Protein AF-A0A967LTE4-F1 (afdb_monomer_lite)

Sequence (134 aa):
MESRKVFCPKCNENVTVTVTPQPLHGAGQAPVPDGGEMVCLDFGPRCRGRYCAISALPRVVMGVRLARSGLRPEQLDHVQALCDGCERVVRLEIIDETHAHCPECDTVNLWTMVRLDGEEWVAVTGERAEAELG

Foldseek 3Di:
DDKDWDQFVQLRGTWIKDFAFDPPDPDDDDDDPRGTDIETLPQDPSNPDCAGPVPRHGQLVNLLCCVVVPHPLVRWDWAFEQDPFPRDGATWTDSDQFWTAGPVGRDIWGWHWDADPPRDTHIYTDDPDPPPPD

Structure (mmCIF, N/CA/C/O backbone):
data_AF-A0A967LTE4-F1
#
_entry.id   AF-A0A967LTE4-F1
#
loop_
_atom_site.group_PDB
_atom_site.id
_atom_site.type_symbol
_atom_site.label_atom_id
_atom_site.label_alt_id
_atom_site.label_comp_id
_atom_site.label_asym_id
_atom_site.label_entity_id
_atom_site.label_seq_id
_atom_site.pdbx_PDB_ins_code
_atom_site.Cartn_x
_atom_site.Cartn_y
_atom_site.Cartn_z
_atom_site.occupancy
_atom_site.B_iso_or_equiv
_atom_site.auth_seq_id
_atom_site.auth_comp_id
_atom_site.auth_asym_id
_atom_site.auth_atom_id
_atom_site.pdbx_PDB_model_num
ATOM 1 N N . MET A 1 1 ? 20.449 5.606 -4.168 1.00 67.62 1 MET A N 1
ATOM 2 C CA . MET A 1 1 ? 19.155 5.131 -4.692 1.00 67.62 1 MET A CA 1
ATOM 3 C C . MET A 1 1 ? 18.850 5.947 -5.936 1.00 67.62 1 MET A C 1
ATOM 5 O O . MET A 1 1 ? 18.921 7.166 -5.849 1.00 67.62 1 MET A O 1
ATOM 9 N N . GLU A 1 2 ? 18.629 5.312 -7.084 1.00 80.94 2 GLU A N 1
ATOM 10 C CA . GLU A 1 2 ? 18.424 6.004 -8.364 1.00 80.94 2 GLU A CA 1
ATOM 11 C C . GLU A 1 2 ? 16.994 5.768 -8.856 1.00 80.94 2 GLU A C 1
ATOM 13 O O . GLU A 1 2 ? 16.533 4.627 -8.928 1.00 80.94 2 GLU A O 1
ATOM 18 N N . SER A 1 3 ? 16.288 6.854 -9.169 1.00 90.31 3 SER A N 1
ATOM 19 C CA . SER A 1 3 ? 14.927 6.814 -9.701 1.00 90.31 3 SER A CA 1
ATOM 20 C C . SER A 1 3 ? 14.948 7.053 -11.206 1.00 90.31 3 SER A C 1
ATOM 22 O O . SER A 1 3 ? 15.659 7.932 -11.690 1.00 90.31 3 SER A O 1
ATOM 24 N N . ARG A 1 4 ? 14.127 6.316 -11.953 1.00 93.94 4 ARG A N 1
ATOM 25 C CA . ARG A 1 4 ? 13.993 6.454 -13.410 1.00 93.94 4 ARG A CA 1
ATOM 26 C C . ARG A 1 4 ? 12.530 6.512 -13.829 1.00 93.94 4 ARG A C 1
ATOM 28 O O . ARG A 1 4 ? 11.666 5.950 -13.160 1.00 93.94 4 ARG A O 1
ATOM 35 N N . LYS A 1 5 ? 12.255 7.162 -14.9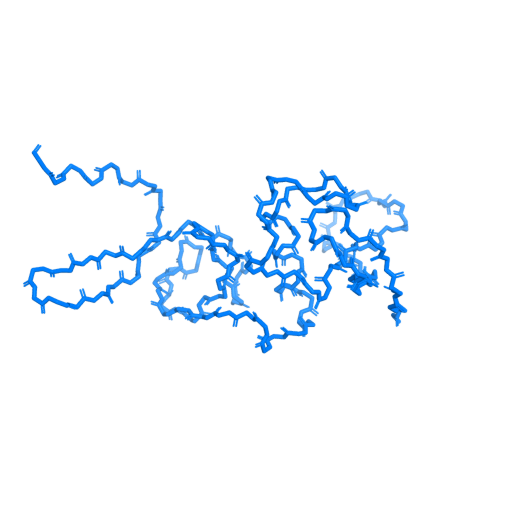61 1.00 95.88 5 LYS A N 1
ATOM 36 C CA . LYS A 1 5 ? 10.916 7.196 -15.565 1.00 95.88 5 LYS A CA 1
ATOM 37 C C . LYS A 1 5 ? 10.733 6.034 -16.537 1.00 95.88 5 LYS A C 1
ATOM 39 O O . LYS A 1 5 ? 11.617 5.763 -17.344 1.00 95.88 5 LYS A O 1
ATOM 44 N N . VAL A 1 6 ? 9.588 5.365 -16.463 1.00 94.81 6 VAL A N 1
ATOM 45 C CA . VAL A 1 6 ? 9.210 4.230 -17.315 1.00 94.81 6 VAL A CA 1
ATOM 46 C C . VAL A 1 6 ? 7.760 4.408 -17.748 1.00 94.81 6 VAL A C 1
ATOM 48 O O . VAL A 1 6 ? 6.919 4.801 -16.945 1.00 94.81 6 VAL A O 1
ATOM 51 N N . PHE A 1 7 ? 7.441 4.097 -19.003 1.00 95.25 7 PHE A N 1
ATOM 52 C CA . PHE A 1 7 ? 6.057 4.117 -19.467 1.00 95.25 7 PHE A CA 1
ATOM 53 C C . PHE A 1 7 ? 5.268 2.941 -18.872 1.00 95.25 7 PHE A C 1
ATOM 55 O O . PHE A 1 7 ? 5.618 1.779 -19.081 1.00 95.25 7 PHE A O 1
ATOM 62 N N . CYS A 1 8 ? 4.190 3.233 -18.141 1.00 94.88 8 CYS A N 1
ATOM 63 C CA . CYS A 1 8 ? 3.268 2.232 -17.618 1.00 94.88 8 CYS A CA 1
ATOM 64 C C . CYS A 1 8 ? 2.071 2.080 -18.568 1.00 94.88 8 CYS A C 1
ATOM 66 O O . CYS A 1 8 ? 1.220 2.970 -18.607 1.00 94.88 8 CYS A O 1
ATOM 68 N N . PRO A 1 9 ? 1.905 0.942 -19.264 1.00 92.44 9 PRO A N 1
ATOM 69 C CA . PRO A 1 9 ? 0.785 0.756 -20.188 1.00 92.44 9 PRO A CA 1
ATOM 70 C C . PRO A 1 9 ? -0.576 0.650 -19.481 1.00 92.44 9 PRO A C 1
ATOM 72 O O . PRO A 1 9 ? -1.607 0.832 -20.117 1.00 92.44 9 PRO A O 1
ATOM 75 N N . LYS A 1 10 ? -0.608 0.356 -18.171 1.00 91.38 10 LYS A N 1
ATOM 76 C CA . LYS A 1 10 ? -1.859 0.302 -17.390 1.00 91.38 10 LYS A CA 1
ATOM 77 C C . LYS A 1 10 ? -2.324 1.673 -16.910 1.00 91.38 10 LYS A C 1
ATOM 79 O O . LYS A 1 10 ? -3.526 1.907 -16.897 1.00 91.38 10 LYS A O 1
ATOM 84 N N . CYS A 1 11 ? -1.396 2.556 -16.544 1.00 90.94 11 CYS A N 1
ATOM 85 C CA . CYS A 1 11 ? -1.712 3.948 -16.209 1.00 90.94 11 CYS A CA 1
ATOM 86 C C . CYS A 1 11 ? -1.768 4.845 -17.460 1.00 90.94 11 CYS A C 1
ATOM 88 O O . CYS A 1 11 ? -2.331 5.930 -17.406 1.00 90.94 11 CYS A O 1
ATOM 90 N N . ASN A 1 12 ? -1.219 4.372 -18.587 1.00 92.94 12 ASN A N 1
ATOM 91 C CA . ASN A 1 12 ? -1.074 5.103 -19.847 1.00 92.94 12 ASN A CA 1
ATOM 92 C C . ASN A 1 12 ? -0.286 6.420 -19.697 1.00 92.94 12 ASN A C 1
ATOM 94 O O . ASN A 1 12 ? -0.632 7.448 -20.272 1.00 92.94 12 ASN A O 1
ATOM 98 N N . GLU A 1 13 ? 0.782 6.389 -18.900 1.00 93.75 13 GLU A N 1
ATOM 99 C CA . GLU A 1 13 ? 1.643 7.540 -18.623 1.00 93.75 13 GLU A CA 1
ATOM 100 C C . GLU A 1 13 ? 3.049 7.088 -18.202 1.00 93.75 13 GLU A C 1
ATOM 102 O O . GLU A 1 13 ? 3.282 5.911 -17.910 1.00 93.75 13 GLU A O 1
ATOM 107 N N . ASN A 1 14 ? 3.993 8.029 -18.145 1.00 95.69 14 ASN A N 1
ATOM 108 C CA . ASN A 1 14 ? 5.300 7.775 -17.545 1.00 95.69 14 ASN A CA 1
ATOM 109 C C . ASN A 1 14 ? 5.198 7.825 -16.02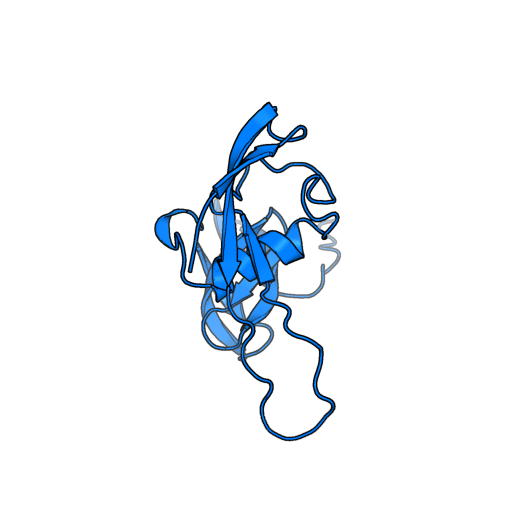0 1.00 95.69 14 ASN A C 1
ATOM 111 O O . ASN A 1 14 ? 4.807 8.849 -15.467 1.00 95.69 14 ASN A O 1
ATOM 115 N N . VAL A 1 15 ? 5.615 6.745 -15.366 1.00 94.88 15 VAL A N 1
ATOM 116 C CA . VAL A 1 15 ? 5.702 6.623 -13.909 1.00 94.88 15 VAL A CA 1
ATOM 117 C C . VAL A 1 15 ? 7.158 6.578 -13.463 1.00 94.88 15 VAL A C 1
ATOM 119 O O . VAL A 1 15 ? 8.050 6.162 -14.206 1.00 94.88 15 VAL A O 1
ATOM 122 N N . THR A 1 16 ? 7.402 6.995 -12.235 1.00 95.69 16 THR A N 1
ATOM 123 C CA . THR A 1 16 ? 8.706 7.018 -11.591 1.00 95.69 16 THR A CA 1
ATOM 124 C C . THR A 1 16 ? 8.875 5.739 -10.790 1.00 95.69 16 THR A C 1
ATOM 126 O O . THR A 1 16 ? 8.087 5.435 -9.896 1.00 95.69 16 THR A O 1
ATOM 129 N N . VAL A 1 17 ? 9.923 4.984 -11.098 1.00 94.12 17 VAL A N 1
ATOM 130 C CA . VAL A 1 17 ? 10.290 3.773 -10.365 1.00 94.12 17 VAL A CA 1
ATOM 131 C C . VAL A 1 17 ? 11.669 3.936 -9.756 1.00 94.12 17 VAL A C 1
ATOM 133 O O . VAL A 1 17 ? 12.544 4.582 -10.333 1.00 94.12 17 VAL A O 1
ATOM 136 N N . THR A 1 18 ? 11.872 3.326 -8.602 1.00 93.12 18 THR A N 1
ATOM 137 C CA . THR A 1 18 ? 13.166 3.254 -7.929 1.00 93.12 18 THR A CA 1
ATOM 138 C C . THR A 1 18 ? 13.403 1.835 -7.435 1.00 93.12 18 THR A C 1
ATOM 140 O O . THR A 1 18 ? 12.480 1.019 -7.418 1.00 93.12 18 THR A O 1
ATOM 143 N N . VAL A 1 19 ? 14.639 1.521 -7.070 1.00 90.12 19 VAL A N 1
ATOM 144 C CA . VAL A 1 19 ? 15.003 0.233 -6.477 1.00 90.12 19 VAL A CA 1
ATOM 145 C C . VAL A 1 19 ? 15.520 0.503 -5.068 1.00 90.12 19 VAL A C 1
ATOM 147 O O . VAL A 1 19 ? 16.541 1.175 -4.903 1.00 90.12 19 VAL A O 1
ATOM 150 N N . THR A 1 20 ? 14.798 0.025 -4.054 1.00 83.31 20 THR A N 1
ATOM 151 C CA . THR A 1 20 ? 15.228 0.088 -2.654 1.00 83.31 20 THR A CA 1
ATOM 152 C C . THR A 1 20 ? 16.195 -1.052 -2.360 1.00 83.31 20 THR A C 1
ATOM 154 O O . THR A 1 20 ? 15.983 -2.158 -2.842 1.00 83.31 20 THR A O 1
ATOM 157 N N . PRO A 1 21 ? 17.273 -0.848 -1.589 1.00 74.62 21 PRO A N 1
ATOM 158 C CA . PRO A 1 21 ? 17.999 -1.986 -1.040 1.00 74.62 21 PRO A CA 1
ATOM 159 C C . PRO A 1 21 ? 17.048 -2.780 -0.133 1.00 74.62 21 PRO A C 1
ATOM 161 O O . PRO A 1 21 ? 16.297 -2.194 0.647 1.00 74.62 21 PRO A O 1
ATOM 164 N N . GLN A 1 22 ? 17.053 -4.105 -0.257 1.00 61.78 22 GLN A N 1
ATOM 165 C CA . GLN A 1 22 ? 16.261 -4.970 0.612 1.00 61.78 22 GLN A CA 1
ATOM 166 C C . GLN A 1 22 ? 16.851 -4.917 2.037 1.00 61.78 22 GLN A C 1
ATOM 168 O O . GLN A 1 22 ? 18.081 -4.869 2.163 1.00 61.78 22 GLN A O 1
ATOM 173 N N . PRO A 1 23 ? 16.044 -4.919 3.118 1.00 52.78 23 PRO A N 1
ATOM 174 C CA . PRO A 1 23 ? 16.591 -5.135 4.449 1.00 52.78 23 PRO A CA 1
ATOM 175 C C . PRO A 1 23 ? 17.268 -6.507 4.451 1.00 52.78 23 PRO A C 1
ATOM 177 O O . PRO A 1 23 ? 16.622 -7.516 4.172 1.00 52.78 23 PRO A O 1
ATOM 180 N N . LEU A 1 24 ? 18.575 -6.544 4.726 1.00 42.09 24 LEU A N 1
ATOM 181 C CA . LEU A 1 24 ? 19.299 -7.790 4.967 1.00 42.09 24 LEU A CA 1
ATOM 182 C C . LEU A 1 24 ? 18.563 -8.511 6.100 1.00 42.09 24 LEU A C 1
ATOM 184 O O . LEU A 1 24 ? 18.543 -8.012 7.225 1.00 42.09 24 LEU A O 1
ATOM 188 N N . HIS A 1 25 ? 17.894 -9.624 5.797 1.00 46.03 25 HIS A N 1
ATOM 189 C CA . HIS A 1 25 ? 17.141 -10.374 6.794 1.00 46.03 25 HIS A CA 1
ATOM 190 C C . HIS A 1 25 ? 18.007 -10.637 8.035 1.00 46.03 25 HIS A C 1
ATOM 192 O O . HIS A 1 25 ? 19.150 -11.091 7.937 1.00 46.03 25 HIS A O 1
ATOM 198 N N . GLY A 1 26 ? 17.447 -10.334 9.209 1.00 41.75 26 GLY A N 1
ATOM 199 C CA . GLY A 1 26 ? 18.014 -10.726 10.491 1.00 41.75 26 GLY A CA 1
ATOM 200 C C . GLY A 1 26 ? 18.226 -12.240 10.552 1.00 41.75 26 GLY A C 1
ATOM 201 O O . GLY A 1 26 ? 17.402 -13.008 10.071 1.00 41.75 26 GLY A O 1
ATOM 202 N N . ALA A 1 27 ? 19.375 -12.620 11.113 1.00 44.25 27 ALA A N 1
ATOM 203 C CA . ALA A 1 27 ? 19.789 -13.951 11.553 1.00 44.25 27 ALA A CA 1
ATOM 204 C C . ALA A 1 27 ? 19.077 -15.162 10.910 1.00 44.25 27 ALA A C 1
ATOM 206 O O . ALA A 1 27 ? 18.111 -15.697 11.444 1.00 44.25 27 ALA A O 1
ATOM 207 N N . GLY A 1 28 ? 19.694 -15.686 9.848 1.00 46.41 28 GLY A N 1
ATOM 208 C CA . GLY A 1 28 ? 19.579 -17.098 9.489 1.00 46.41 28 GLY A CA 1
ATOM 209 C C . GLY A 1 28 ? 18.559 -17.410 8.404 1.00 46.41 28 GLY A C 1
ATOM 210 O O . GLY A 1 28 ? 17.512 -17.965 8.700 1.00 46.41 28 GLY A O 1
ATOM 211 N N . GLN A 1 29 ? 18.922 -17.168 7.143 1.00 38.25 29 GLN A N 1
ATOM 212 C CA . GLN A 1 29 ? 19.045 -18.210 6.109 1.00 38.25 29 GLN A CA 1
ATOM 213 C C . GLN A 1 29 ? 19.343 -17.590 4.731 1.00 38.25 29 GLN A C 1
ATOM 215 O O . GLN A 1 29 ? 18.675 -16.655 4.319 1.00 38.25 29 GLN A O 1
ATOM 220 N N . ALA A 1 30 ? 20.351 -18.175 4.065 1.00 39.50 30 ALA A N 1
ATOM 221 C CA . ALA A 1 30 ? 20.807 -18.042 2.671 1.00 39.50 30 ALA A CA 1
ATOM 222 C C . ALA A 1 30 ? 21.050 -16.623 2.083 1.00 39.50 30 ALA A C 1
ATOM 224 O O . ALA A 1 30 ? 20.169 -15.770 2.109 1.00 39.50 30 ALA A O 1
ATOM 225 N N . PRO A 1 31 ? 22.215 -16.367 1.449 1.00 41.84 31 PRO A N 1
ATOM 226 C CA . PRO A 1 31 ? 22.428 -15.140 0.690 1.00 41.84 31 PRO A CA 1
ATOM 227 C C . PRO A 1 31 ? 21.585 -15.191 -0.593 1.00 41.84 31 PRO A C 1
ATOM 229 O O . PRO A 1 31 ? 21.917 -15.899 -1.543 1.00 41.84 31 PRO A O 1
ATOM 232 N N . VAL A 1 32 ? 20.465 -14.471 -0.609 1.00 45.69 32 VAL A N 1
ATOM 233 C CA . VAL A 1 32 ? 19.718 -14.178 -1.840 1.00 45.69 32 VAL A CA 1
ATOM 234 C C . VAL A 1 32 ? 20.561 -13.182 -2.658 1.00 45.69 32 VAL A C 1
ATOM 236 O O . VAL A 1 32 ? 21.118 -12.259 -2.060 1.00 45.69 32 VAL A O 1
ATOM 239 N N . PRO A 1 33 ? 20.730 -13.356 -3.984 1.00 43.66 33 PRO A N 1
ATOM 240 C CA . PRO A 1 33 ? 21.619 -12.502 -4.767 1.00 43.66 33 PRO A CA 1
ATOM 241 C C . PRO A 1 33 ? 21.085 -11.068 -4.816 1.00 43.66 33 PRO A C 1
ATOM 243 O O . PRO A 1 33 ? 19.879 -10.881 -4.956 1.00 43.66 33 PRO A O 1
ATOM 246 N N . ASP A 1 34 ? 21.998 -10.095 -4.734 1.00 52.03 34 ASP A N 1
ATOM 247 C CA . ASP A 1 34 ? 21.842 -8.654 -4.990 1.00 52.03 34 ASP A CA 1
ATOM 248 C C . ASP A 1 34 ? 20.509 -8.260 -5.660 1.00 52.03 34 ASP A C 1
ATOM 250 O O . ASP A 1 34 ? 20.384 -8.242 -6.885 1.00 52.03 34 ASP A O 1
ATOM 254 N N . GLY A 1 35 ? 19.480 -7.956 -4.867 1.00 55.97 35 GLY A N 1
ATOM 255 C CA . GLY A 1 35 ? 18.119 -7.828 -5.388 1.00 55.97 35 GLY A CA 1
ATOM 256 C C . GLY A 1 35 ? 17.323 -6.777 -4.643 1.00 55.97 35 GLY A C 1
ATOM 257 O O . GLY A 1 35 ? 16.476 -7.101 -3.819 1.00 55.97 35 GLY A O 1
ATOM 258 N N . GLY A 1 36 ? 17.596 -5.503 -4.914 1.00 70.19 36 GLY A N 1
ATOM 259 C CA . GLY A 1 36 ? 16.761 -4.437 -4.377 1.00 70.19 36 GLY A CA 1
ATOM 260 C C . GLY A 1 36 ? 15.296 -4.556 -4.827 1.00 70.19 36 GLY A C 1
ATOM 261 O O . GLY A 1 36 ? 14.988 -5.105 -5.889 1.00 70.19 36 GLY A O 1
ATOM 262 N N . GLU A 1 37 ? 14.366 -4.025 -4.040 1.00 84.94 37 GLU A N 1
ATOM 263 C CA . GLU A 1 37 ? 12.946 -4.069 -4.355 1.00 84.94 37 GLU A CA 1
ATOM 264 C C . GLU A 1 37 ? 12.562 -2.900 -5.260 1.00 84.94 37 GLU A C 1
ATOM 266 O O . GLU A 1 37 ? 12.710 -1.730 -4.915 1.00 84.94 37 GLU A O 1
ATOM 271 N N . MET A 1 38 ? 12.032 -3.204 -6.446 1.00 90.06 38 MET A N 1
ATOM 272 C CA . MET A 1 38 ? 11.416 -2.172 -7.275 1.00 90.06 38 MET A CA 1
ATOM 273 C C . MET A 1 38 ? 10.185 -1.600 -6.562 1.00 90.06 38 MET A C 1
ATOM 275 O O . MET A 1 38 ? 9.264 -2.354 -6.229 1.00 90.06 38 MET A O 1
ATOM 279 N N . VAL A 1 39 ? 10.162 -0.275 -6.429 1.00 92.31 39 VAL A N 1
ATOM 280 C CA . VAL A 1 39 ? 9.056 0.537 -5.917 1.00 92.31 39 VAL A CA 1
ATOM 281 C C . VAL A 1 39 ? 8.584 1.490 -7.012 1.00 92.31 39 VAL A C 1
ATOM 283 O O . VAL A 1 39 ? 9.394 2.133 -7.681 1.00 92.31 39 VAL A O 1
ATOM 286 N N . CYS A 1 40 ? 7.270 1.599 -7.196 1.00 94.31 40 CYS A N 1
ATOM 287 C CA . CYS A 1 40 ? 6.648 2.602 -8.055 1.00 94.31 40 CYS A CA 1
ATOM 288 C C . CYS A 1 40 ? 6.223 3.798 -7.197 1.00 94.31 40 CYS A C 1
ATOM 290 O O . CYS A 1 40 ? 5.291 3.685 -6.407 1.00 94.31 40 CYS A O 1
ATOM 292 N N . LEU A 1 41 ? 6.883 4.942 -7.380 1.00 94.06 41 LEU A N 1
ATOM 293 C CA . LEU A 1 41 ? 6.636 6.184 -6.633 1.00 94.06 41 LEU A CA 1
ATOM 294 C C . LEU A 1 41 ? 5.392 6.942 -7.109 1.00 94.06 41 LEU A C 1
ATOM 296 O O . LEU A 1 41 ? 5.119 8.029 -6.618 1.00 94.06 41 LEU A O 1
ATOM 300 N N . ASP A 1 42 ? 4.693 6.403 -8.105 1.00 93.88 42 ASP A N 1
ATOM 301 C CA . ASP A 1 42 ? 3.411 6.906 -8.601 1.00 93.88 42 ASP A CA 1
ATOM 302 C C . ASP A 1 42 ? 2.306 5.845 -8.441 1.00 93.88 42 ASP A C 1
ATOM 304 O O . ASP A 1 42 ? 1.263 5.907 -9.099 1.00 93.88 42 ASP A O 1
ATOM 308 N N . PHE A 1 43 ? 2.541 4.827 -7.600 1.00 92.62 43 PHE A N 1
ATOM 309 C CA . PHE A 1 43 ? 1.497 3.887 -7.206 1.00 92.62 43 PHE A CA 1
ATOM 310 C C . PHE A 1 43 ? 0.363 4.632 -6.488 1.00 92.62 43 PHE A C 1
ATOM 312 O O . PHE A 1 43 ? 0.599 5.549 -5.711 1.00 92.62 43 PHE A O 1
ATOM 319 N N . GLY A 1 44 ? -0.879 4.236 -6.765 1.00 88.44 44 GLY A N 1
ATOM 320 C CA . GLY A 1 44 ? -2.058 4.867 -6.182 1.00 88.44 44 GLY A CA 1
ATOM 321 C C . GLY A 1 44 ? -3.351 4.477 -6.906 1.00 88.44 44 GLY A C 1
ATOM 322 O O . GLY A 1 44 ? -3.354 3.513 -7.682 1.00 88.44 44 GLY A O 1
ATOM 323 N N . PRO A 1 45 ? -4.444 5.244 -6.731 1.00 85.38 45 PRO A N 1
ATOM 324 C CA . PRO A 1 45 ? -5.795 4.896 -7.207 1.00 85.38 45 PRO A CA 1
ATOM 325 C C . PRO A 1 45 ? -5.940 4.689 -8.725 1.00 85.38 45 PRO A C 1
ATOM 327 O O . PRO A 1 45 ? -6.885 4.055 -9.200 1.00 85.38 45 PRO A O 1
ATOM 330 N N . ARG A 1 46 ? -5.002 5.219 -9.520 1.00 86.75 46 ARG A N 1
ATOM 331 C CA . ARG A 1 46 ? -4.967 5.018 -10.980 1.00 86.75 46 ARG A CA 1
ATOM 332 C C . ARG A 1 46 ? -4.488 3.614 -11.373 1.00 86.75 46 ARG A C 1
ATOM 334 O O . ARG A 1 46 ? -4.798 3.140 -12.464 1.00 86.75 46 ARG A O 1
ATOM 341 N N . CYS A 1 47 ? -3.785 2.915 -10.483 1.00 88.25 47 CYS A N 1
ATOM 342 C CA . CYS A 1 47 ? -3.319 1.549 -10.697 1.00 88.25 47 CYS A CA 1
ATOM 343 C C . CYS A 1 47 ? -4.454 0.544 -10.438 1.00 88.25 47 CYS A C 1
ATOM 345 O O . CYS A 1 47 ? -4.557 -0.032 -9.362 1.00 88.25 47 CYS A O 1
ATOM 347 N N . ARG A 1 48 ? -5.320 0.324 -11.434 1.00 82.88 48 ARG A N 1
ATOM 348 C CA . ARG A 1 48 ? -6.489 -0.578 -11.317 1.00 82.88 48 ARG A CA 1
ATOM 349 C C . ARG A 1 48 ? -6.225 -2.029 -11.737 1.00 82.88 48 ARG A C 1
ATOM 351 O O . ARG A 1 48 ? -7.118 -2.869 -11.690 1.00 82.88 48 ARG A O 1
ATOM 358 N N . GLY A 1 49 ? -5.020 -2.334 -12.218 1.00 86.75 49 GLY A N 1
ATOM 359 C CA . GLY A 1 49 ? -4.656 -3.690 -12.627 1.00 86.75 49 GLY A CA 1
ATOM 360 C C . GLY A 1 49 ? -4.423 -4.597 -11.420 1.00 86.75 49 GLY A C 1
ATOM 361 O O . GLY A 1 49 ? -3.801 -4.174 -10.454 1.00 86.75 49 GLY A O 1
ATOM 362 N N . ARG A 1 50 ? -4.842 -5.868 -11.504 1.00 90.00 50 ARG A N 1
ATOM 363 C CA . ARG A 1 50 ? -4.528 -6.883 -10.475 1.00 90.00 50 ARG A CA 1
ATOM 364 C C . ARG A 1 50 ? -3.016 -7.063 -10.277 1.00 90.00 50 ARG A C 1
ATOM 366 O O . ARG A 1 50 ? -2.561 -7.323 -9.166 1.00 90.00 50 ARG A O 1
ATOM 373 N N . TYR A 1 51 ? -2.255 -6.890 -11.357 1.00 93.06 51 TYR A N 1
ATOM 374 C CA . TYR A 1 51 ? -0.798 -6.950 -11.382 1.00 93.06 51 TYR A CA 1
ATOM 375 C C . TYR A 1 51 ? -0.222 -5.663 -11.977 1.00 93.06 51 TYR A C 1
ATOM 377 O O . TYR A 1 51 ? -0.781 -5.093 -12.922 1.00 93.06 51 TYR A O 1
ATOM 385 N N . CYS A 1 52 ? 0.919 -5.227 -11.447 1.00 91.56 52 CYS A N 1
ATOM 386 C CA . CYS A 1 52 ? 1.709 -4.140 -12.001 1.00 91.56 52 CYS A CA 1
ATOM 387 C C . CYS A 1 52 ? 2.275 -4.563 -13.362 1.00 91.56 52 CYS A C 1
ATOM 389 O O . CYS A 1 52 ? 2.986 -5.558 -13.459 1.00 91.56 52 CYS A O 1
ATOM 391 N N . ALA A 1 53 ? 2.011 -3.791 -14.416 1.00 91.12 53 ALA A N 1
ATOM 392 C CA . ALA A 1 53 ? 2.500 -4.124 -15.756 1.00 91.12 53 ALA A CA 1
ATOM 393 C C . ALA A 1 53 ? 4.021 -3.973 -15.930 1.00 91.12 53 ALA A C 1
ATOM 395 O O . ALA A 1 53 ? 4.558 -4.462 -16.917 1.00 91.12 53 ALA A O 1
ATOM 396 N N . ILE A 1 54 ? 4.706 -3.300 -14.998 1.00 91.44 54 ILE A N 1
ATOM 397 C CA . ILE A 1 54 ? 6.161 -3.098 -15.048 1.00 91.44 54 ILE A CA 1
ATOM 398 C C . ILE A 1 54 ? 6.900 -4.240 -14.339 1.00 91.44 54 ILE A C 1
ATOM 400 O O . ILE A 1 54 ? 7.903 -4.724 -14.850 1.00 91.44 54 ILE A O 1
ATOM 404 N N . SER A 1 55 ? 6.418 -4.674 -13.170 1.00 89.38 55 SER A N 1
ATOM 405 C CA . SER A 1 55 ? 7.099 -5.681 -12.339 1.00 89.38 55 SER A CA 1
ATOM 406 C C . SER A 1 55 ? 6.439 -7.060 -12.345 1.00 89.38 55 SER A C 1
ATOM 408 O O . SER A 1 55 ? 6.982 -7.984 -11.749 1.00 89.38 55 SER A O 1
ATOM 410 N N . ALA A 1 56 ? 5.253 -7.194 -12.946 1.00 91.38 56 ALA A N 1
ATOM 411 C CA . ALA A 1 56 ? 4.378 -8.368 -12.855 1.00 91.38 56 ALA A CA 1
ATOM 412 C C . ALA A 1 56 ? 3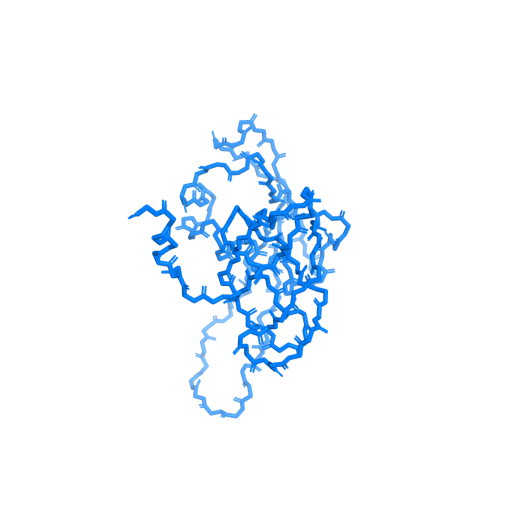.965 -8.761 -11.418 1.00 91.38 56 ALA A C 1
ATOM 414 O O . ALA A 1 56 ? 3.341 -9.801 -11.216 1.00 91.38 56 ALA A O 1
ATOM 415 N N . LEU A 1 57 ? 4.256 -7.925 -10.415 1.00 90.81 57 LEU A N 1
ATOM 416 C CA . LEU A 1 57 ? 3.874 -8.176 -9.027 1.00 90.81 57 LEU A CA 1
ATOM 417 C C . LEU A 1 57 ? 2.401 -7.832 -8.782 1.00 90.81 57 LEU A C 1
ATOM 419 O O . LEU A 1 57 ? 1.870 -6.932 -9.442 1.00 90.81 57 LEU A O 1
ATOM 423 N N . PRO A 1 58 ? 1.738 -8.488 -7.813 1.00 92.31 58 PRO A N 1
ATOM 424 C CA . PRO A 1 58 ? 0.403 -8.091 -7.383 1.00 92.31 58 PRO A CA 1
ATOM 425 C C . PRO A 1 58 ? 0.353 -6.611 -6.983 1.00 92.31 58 PRO A C 1
ATOM 427 O O . PRO A 1 58 ? 1.304 -6.085 -6.401 1.00 92.31 58 PRO A O 1
ATOM 430 N N . ARG A 1 59 ? -0.774 -5.943 -7.258 1.00 92.06 59 ARG A N 1
ATOM 431 C CA . ARG A 1 59 ? -0.997 -4.530 -6.898 1.00 92.06 59 ARG A CA 1
ATOM 432 C C . ARG A 1 59 ? -0.701 -4.262 -5.420 1.00 92.06 59 ARG A C 1
ATOM 434 O O . ARG A 1 59 ? 0.060 -3.348 -5.122 1.00 92.06 59 ARG A O 1
ATOM 441 N N . VAL A 1 60 ? -1.239 -5.102 -4.534 1.00 91.69 60 VAL A N 1
ATOM 442 C CA . VAL A 1 60 ? -1.038 -5.000 -3.081 1.00 91.69 60 VAL A CA 1
ATOM 443 C C . VAL A 1 60 ? 0.444 -5.051 -2.699 1.00 91.69 60 VAL A C 1
ATOM 445 O O . VAL A 1 60 ? 0.898 -4.241 -1.902 1.00 91.69 60 VAL A O 1
ATOM 448 N N . VAL A 1 61 ? 1.240 -5.914 -3.342 1.00 92.44 61 VAL A N 1
ATOM 449 C CA . VAL A 1 61 ? 2.686 -6.013 -3.081 1.00 92.44 61 VAL A CA 1
ATOM 450 C C . VAL A 1 61 ? 3.397 -4.714 -3.455 1.00 92.44 61 VAL A C 1
ATOM 452 O O . VAL A 1 61 ? 4.261 -4.256 -2.715 1.00 92.44 61 VAL A O 1
ATOM 455 N N . MET A 1 62 ? 3.033 -4.091 -4.580 1.00 92.69 62 MET A N 1
ATOM 456 C CA . MET A 1 62 ? 3.628 -2.814 -4.985 1.00 92.69 62 MET A CA 1
ATOM 457 C C . MET A 1 62 ? 3.296 -1.684 -4.004 1.00 92.69 62 MET A C 1
ATOM 459 O O . MET A 1 62 ? 4.173 -0.890 -3.675 1.00 92.69 62 MET A O 1
ATOM 463 N N . GLY A 1 63 ? 2.056 -1.623 -3.519 1.00 92.50 63 GLY A N 1
ATOM 464 C CA . GLY A 1 63 ? 1.670 -0.613 -2.541 1.00 92.50 63 GLY A CA 1
ATOM 465 C C . GLY A 1 63 ? 2.326 -0.826 -1.177 1.00 92.50 63 GLY A C 1
ATOM 466 O O . GLY A 1 63 ? 2.843 0.128 -0.608 1.00 92.50 63 GLY A O 1
ATOM 467 N N . VAL A 1 64 ? 2.422 -2.071 -0.698 1.00 92.31 64 VAL A N 1
ATOM 468 C CA . VAL A 1 64 ? 3.155 -2.400 0.541 1.00 92.31 64 VAL A CA 1
ATOM 469 C C . VAL A 1 64 ? 4.630 -2.021 0.426 1.00 92.31 64 VAL A C 1
ATOM 471 O O . VAL A 1 64 ? 5.208 -1.495 1.371 1.00 92.31 64 VAL A O 1
ATOM 474 N N . ARG A 1 65 ? 5.247 -2.235 -0.740 1.00 92.19 65 ARG A N 1
ATOM 475 C CA . ARG A 1 65 ? 6.621 -1.781 -0.986 1.00 92.19 65 ARG A CA 1
ATOM 476 C C . ARG A 1 65 ? 6.760 -0.265 -0.920 1.00 92.19 65 ARG A C 1
ATOM 478 O O . ARG A 1 65 ? 7.744 0.212 -0.367 1.00 92.19 65 ARG A O 1
ATOM 485 N N . LEU A 1 66 ? 5.802 0.485 -1.472 1.00 92.44 66 LEU A N 1
ATOM 486 C CA . LEU A 1 66 ? 5.799 1.944 -1.356 1.00 92.44 66 LEU A CA 1
ATOM 487 C C . LEU A 1 66 ? 5.693 2.365 0.115 1.00 92.44 66 LEU A C 1
ATOM 489 O O . LEU A 1 66 ? 6.564 3.093 0.583 1.00 92.44 66 LEU A O 1
ATOM 493 N N . ALA A 1 67 ? 4.720 1.821 0.846 1.00 91.62 67 ALA A N 1
ATOM 494 C CA . ALA A 1 67 ? 4.520 2.065 2.274 1.00 91.62 67 ALA A CA 1
ATOM 495 C C . ALA A 1 67 ? 5.792 1.795 3.100 1.00 91.62 67 ALA A C 1
ATOM 497 O O . ALA A 1 67 ? 6.348 2.697 3.723 1.00 91.62 67 ALA A O 1
ATOM 498 N N . ARG A 1 68 ? 6.356 0.586 2.994 1.00 90.62 68 ARG A N 1
ATOM 499 C CA . ARG A 1 68 ? 7.575 0.187 3.722 1.00 90.62 68 ARG A CA 1
ATOM 500 C C . ARG A 1 68 ? 8.830 0.943 3.309 1.00 90.62 68 ARG A C 1
ATOM 502 O O . ARG A 1 68 ? 9.782 1.016 4.079 1.00 90.62 68 ARG A O 1
ATOM 509 N N . SER A 1 69 ? 8.870 1.488 2.094 1.00 89.31 69 SER A N 1
ATOM 510 C CA . SER A 1 69 ? 10.032 2.258 1.647 1.00 89.31 69 SER A CA 1
ATOM 511 C C . SER A 1 69 ? 10.172 3.600 2.368 1.00 89.31 69 SER A C 1
ATOM 513 O O . SER A 1 69 ? 11.246 4.199 2.308 1.00 89.31 69 SER A O 1
ATOM 515 N N . GLY A 1 70 ? 9.098 4.100 2.997 1.00 86.31 70 GLY A N 1
ATOM 516 C CA . GLY A 1 70 ? 9.039 5.457 3.544 1.00 86.31 70 GLY A CA 1
ATOM 517 C C . GLY A 1 70 ? 9.145 6.547 2.471 1.00 86.31 70 GLY A C 1
ATOM 518 O O . GLY A 1 70 ? 9.319 7.723 2.791 1.00 86.31 70 GLY A O 1
ATOM 519 N N . LEU A 1 71 ? 9.074 6.175 1.188 1.00 86.31 71 LEU A N 1
ATOM 520 C CA . LEU A 1 71 ? 9.087 7.101 0.067 1.00 86.31 71 LEU A CA 1
ATOM 521 C C . LEU A 1 71 ? 7.657 7.521 -0.248 1.00 86.31 71 LEU A C 1
ATOM 523 O O . LEU A 1 71 ? 6.760 6.688 -0.313 1.00 86.31 71 LEU A O 1
ATOM 527 N N . ARG A 1 72 ? 7.473 8.814 -0.521 1.00 86.38 72 ARG A N 1
ATOM 528 C CA . ARG A 1 72 ? 6.167 9.404 -0.851 1.00 86.38 72 ARG A CA 1
ATOM 529 C C . ARG A 1 72 ? 5.064 9.111 0.191 1.00 86.38 72 ARG A C 1
ATOM 531 O O . ARG A 1 72 ? 3.944 8.793 -0.212 1.00 86.38 72 ARG A O 1
ATOM 538 N N . PRO A 1 73 ? 5.323 9.219 1.510 1.00 80.38 73 PRO A N 1
ATOM 539 C CA . PRO A 1 73 ? 4.302 8.947 2.529 1.00 80.38 73 PRO A CA 1
ATOM 540 C C . PRO A 1 73 ? 3.066 9.846 2.371 1.00 80.38 73 PRO A C 1
ATOM 542 O O . PRO A 1 73 ? 1.959 9.461 2.730 1.00 80.38 73 PRO A O 1
ATOM 545 N N . GLU A 1 74 ? 3.223 11.029 1.769 1.00 84.75 74 GLU A N 1
ATOM 546 C CA . GLU A 1 74 ? 2.131 11.950 1.464 1.00 84.75 74 GLU A CA 1
ATOM 547 C C . GLU A 1 74 ? 1.150 11.448 0.390 1.00 84.75 74 GLU A C 1
ATOM 549 O O . GLU A 1 74 ? 0.099 12.056 0.207 1.00 84.75 74 GLU A O 1
ATOM 554 N N . GLN A 1 75 ? 1.485 10.382 -0.345 1.00 83.69 75 GLN A N 1
ATOM 555 C CA . GLN A 1 75 ? 0.604 9.784 -1.354 1.00 83.69 75 GLN A CA 1
ATOM 556 C C . GLN A 1 75 ? -0.310 8.690 -0.803 1.00 83.69 75 GLN A C 1
ATOM 558 O O . GLN A 1 75 ? -1.216 8.257 -1.517 1.00 83.69 75 GLN A O 1
ATOM 563 N N . LEU A 1 76 ? -0.062 8.219 0.419 1.00 88.94 76 LEU A N 1
ATOM 564 C CA . LEU A 1 76 ? -0.884 7.195 1.044 1.00 88.94 76 LEU A CA 1
ATOM 565 C C . LEU A 1 76 ? -1.963 7.867 1.885 1.00 88.94 76 LEU A C 1
ATOM 567 O O . LEU A 1 76 ? -1.685 8.693 2.758 1.00 88.94 76 LEU A O 1
ATOM 571 N N . ASP A 1 77 ? -3.213 7.502 1.626 1.00 91.25 77 ASP A N 1
ATOM 572 C CA . ASP A 1 77 ? -4.299 7.823 2.540 1.00 91.25 77 ASP A CA 1
ATOM 573 C C . ASP A 1 77 ? -4.150 6.993 3.816 1.00 91.25 77 ASP A C 1
ATOM 575 O O . ASP A 1 77 ? -3.429 5.996 3.857 1.00 91.25 77 ASP A O 1
ATOM 579 N N . HIS A 1 78 ? -4.805 7.423 4.889 1.00 92.50 78 HIS A N 1
ATOM 580 C CA . HIS A 1 78 ? -4.667 6.772 6.183 1.00 92.50 78 HIS A CA 1
ATOM 581 C C . HIS A 1 78 ? -6.013 6.591 6.860 1.00 92.50 78 HIS A C 1
ATOM 583 O O . HIS A 1 78 ? -6.921 7.403 6.683 1.00 92.50 78 HIS A O 1
ATOM 589 N N . VAL A 1 79 ? -6.094 5.585 7.724 1.00 92.12 79 VAL A N 1
ATOM 590 C CA . VAL A 1 79 ? -7.283 5.310 8.524 1.00 92.12 79 VAL A CA 1
ATOM 591 C C . VAL A 1 79 ? -6.899 4.891 9.940 1.00 92.12 79 VAL A C 1
ATOM 593 O O . VAL A 1 79 ? -5.882 4.230 10.137 1.00 92.12 79 VAL A O 1
ATOM 596 N N . GLN A 1 80 ? -7.677 5.307 10.943 1.00 92.88 80 GLN A N 1
ATOM 597 C CA . GLN A 1 80 ? -7.533 4.768 12.297 1.00 92.88 80 GLN A CA 1
ATOM 598 C C . GLN A 1 80 ? -8.340 3.479 12.402 1.00 92.88 80 GLN A C 1
ATOM 600 O O . GLN A 1 80 ? -9.553 3.502 12.211 1.00 92.88 80 GLN A O 1
ATOM 605 N N . ALA A 1 81 ? -7.667 2.374 12.701 1.00 91.81 81 ALA A N 1
ATOM 606 C CA . ALA A 1 81 ? -8.300 1.084 12.937 1.00 91.81 81 ALA A CA 1
ATOM 607 C C . ALA A 1 81 ? -7.448 0.251 13.904 1.00 91.81 81 ALA A C 1
ATOM 609 O O . ALA A 1 81 ? -6.259 0.527 14.096 1.00 91.81 81 ALA A O 1
ATOM 610 N N . LEU A 1 82 ? -8.059 -0.761 14.523 1.00 92.50 82 LEU A N 1
ATOM 611 C CA . LEU A 1 82 ? -7.317 -1.824 15.201 1.00 92.50 82 LEU A CA 1
ATOM 612 C C . LEU A 1 82 ? -6.422 -2.523 14.166 1.00 92.50 82 LEU A C 1
ATOM 614 O O . LEU A 1 82 ? -6.816 -2.644 13.018 1.00 92.50 82 LEU A O 1
ATOM 618 N N . CYS A 1 83 ? -5.208 -2.927 14.523 1.00 92.88 83 CYS A N 1
ATOM 619 C CA . CYS A 1 83 ? -4.378 -3.756 13.653 1.00 92.88 83 CYS A CA 1
ATOM 620 C C . CYS A 1 83 ? -4.454 -5.219 14.090 1.00 92.88 83 CYS A C 1
ATOM 622 O O . CYS A 1 83 ? -4.240 -5.514 15.264 1.00 92.88 83 CYS A O 1
ATOM 624 N N . ASP A 1 84 ? -4.635 -6.128 13.132 1.00 91.81 84 ASP A N 1
ATOM 625 C CA . ASP A 1 84 ? -4.718 -7.576 13.362 1.00 91.81 84 ASP A CA 1
ATOM 626 C C . ASP A 1 84 ? -3.385 -8.184 13.838 1.00 91.81 84 ASP A C 1
ATOM 628 O O . ASP A 1 84 ? -3.355 -9.283 14.380 1.00 91.81 84 ASP A O 1
ATOM 632 N N . GLY A 1 85 ? -2.265 -7.483 13.624 1.00 91.19 85 GLY A N 1
ATOM 633 C CA . GLY A 1 85 ? -0.928 -7.953 13.996 1.00 91.19 85 GLY A CA 1
ATOM 634 C C . GLY A 1 85 ? -0.461 -7.494 15.376 1.00 91.19 85 GLY A C 1
ATOM 635 O O . GLY A 1 85 ? 0.060 -8.295 16.147 1.00 91.19 85 GLY A O 1
ATOM 636 N N . CYS A 1 86 ? -0.604 -6.201 15.690 1.00 93.25 86 CYS A N 1
ATOM 637 C CA . CYS A 1 86 ? -0.152 -5.644 16.973 1.00 93.25 86 CYS A CA 1
ATOM 638 C C . CYS A 1 86 ? -1.275 -5.410 17.990 1.00 93.25 86 CYS A C 1
ATOM 640 O O . CYS A 1 86 ? -0.975 -4.962 19.095 1.00 93.25 86 CYS A O 1
ATOM 642 N N . GLU A 1 87 ? -2.534 -5.675 17.622 1.00 92.81 87 GLU A N 1
ATOM 643 C CA . GLU A 1 87 ? -3.726 -5.538 18.476 1.00 92.81 87 GLU A CA 1
ATOM 644 C C . GLU A 1 87 ? -3.890 -4.137 19.101 1.00 92.81 87 GLU A C 1
ATOM 646 O O . GLU A 1 87 ? -4.494 -3.960 20.159 1.00 92.81 87 GLU A O 1
ATOM 651 N N . ARG A 1 88 ? -3.356 -3.102 18.441 1.00 92.50 88 ARG A N 1
ATOM 652 C CA . ARG A 1 88 ? -3.488 -1.693 18.843 1.00 92.50 88 ARG A CA 1
ATOM 653 C C . ARG A 1 88 ? -4.263 -0.898 17.804 1.00 92.50 88 ARG A C 1
ATOM 655 O O . ARG A 1 88 ? -4.192 -1.198 16.614 1.00 92.50 88 ARG A O 1
ATOM 662 N N . VAL A 1 89 ? -4.972 0.139 18.253 1.00 93.56 89 VAL A N 1
ATOM 663 C CA . VAL A 1 89 ? -5.532 1.151 17.348 1.00 93.56 89 VAL A CA 1
ATOM 664 C C . VAL A 1 89 ? -4.388 2.017 16.845 1.00 93.56 89 VAL A C 1
ATOM 666 O O . VAL A 1 89 ? -3.738 2.711 17.625 1.00 93.56 89 VAL A O 1
ATOM 669 N N . VAL A 1 90 ? -4.142 1.958 15.543 1.00 94.12 90 VAL A N 1
ATOM 670 C CA . VAL A 1 90 ? -3.023 2.626 14.877 1.00 94.12 90 VAL A CA 1
ATOM 671 C C . VAL A 1 90 ? -3.520 3.367 13.641 1.00 94.12 90 VAL A C 1
ATOM 673 O O . VAL A 1 90 ? -4.629 3.142 13.152 1.00 94.12 90 VAL A O 1
ATOM 676 N N . ARG A 1 91 ? -2.686 4.262 13.112 1.00 95.12 91 ARG A N 1
ATOM 677 C CA . ARG A 1 91 ? -2.944 4.933 11.837 1.00 95.12 91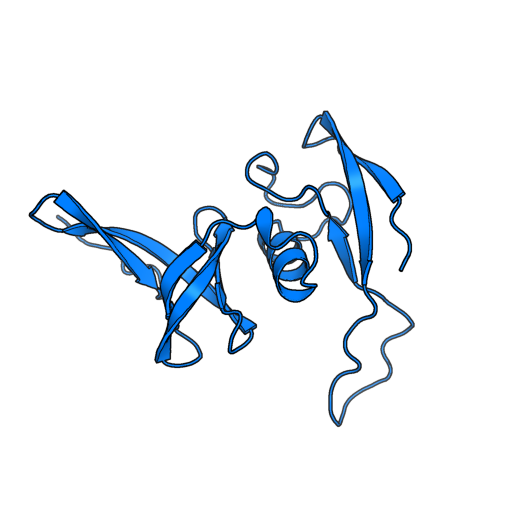 ARG A CA 1
ATOM 678 C C . ARG A 1 91 ? -2.408 4.062 10.698 1.00 95.12 91 ARG A C 1
ATOM 680 O O . ARG A 1 91 ? -1.230 4.150 10.367 1.00 95.12 91 ARG A O 1
ATOM 687 N N . LEU A 1 92 ? -3.263 3.213 10.138 1.00 94.38 92 LEU A N 1
ATOM 688 C CA . LEU A 1 92 ? -2.929 2.355 9.003 1.00 94.38 92 LEU A CA 1
ATOM 689 C C . LEU A 1 92 ? -2.800 3.176 7.715 1.00 94.38 92 LEU A C 1
ATOM 691 O O . LEU A 1 92 ? -3.538 4.141 7.516 1.00 94.38 92 LEU A O 1
ATOM 695 N N . GLU A 1 93 ? -1.893 2.764 6.836 1.00 94.94 93 GLU A N 1
ATOM 696 C CA . GLU A 1 93 ? -1.676 3.333 5.504 1.00 94.94 93 GLU A CA 1
ATOM 697 C C . GLU A 1 93 ? -2.507 2.552 4.476 1.00 94.94 93 GLU A C 1
ATOM 699 O O . GLU A 1 93 ? -2.317 1.349 4.293 1.00 94.94 93 GLU A O 1
ATOM 704 N N . ILE A 1 94 ? -3.449 3.209 3.803 1.00 93.19 94 ILE A N 1
ATOM 705 C CA . ILE A 1 94 ? -4.345 2.568 2.835 1.00 93.19 94 ILE A CA 1
ATOM 706 C C . ILE A 1 94 ? -3.557 2.216 1.570 1.00 93.19 94 ILE A C 1
ATOM 708 O O . ILE A 1 94 ? -2.997 3.081 0.898 1.00 93.19 94 ILE A O 1
ATOM 712 N N . ILE A 1 95 ? -3.554 0.928 1.224 1.00 92.62 95 ILE A N 1
ATOM 713 C CA . ILE A 1 95 ? -2.873 0.393 0.041 1.00 92.62 95 ILE A CA 1
ATOM 714 C C . ILE A 1 95 ? -3.828 0.328 -1.150 1.00 92.62 95 ILE A C 1
ATOM 716 O O . ILE A 1 95 ? -3.499 0.749 -2.263 1.00 92.62 95 ILE A O 1
ATOM 720 N N . ASP A 1 96 ? -5.011 -0.232 -0.920 1.00 90.56 96 ASP A N 1
ATOM 721 C CA . ASP A 1 96 ? -6.102 -0.298 -1.884 1.00 90.56 96 ASP A CA 1
ATOM 722 C C . ASP A 1 96 ? -7.460 -0.375 -1.171 1.00 90.56 96 ASP A C 1
ATOM 724 O O . ASP A 1 96 ? -7.554 -0.163 0.037 1.00 90.56 96 ASP A O 1
ATOM 728 N N . GLU A 1 97 ? -8.520 -0.672 -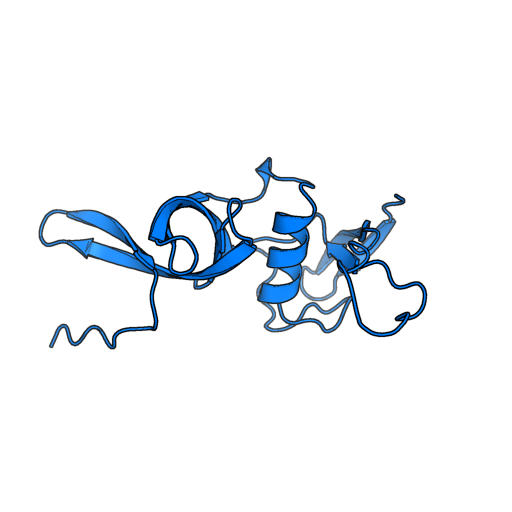1.925 1.00 89.19 97 GLU A N 1
ATOM 729 C CA . GLU A 1 97 ? -9.898 -0.705 -1.424 1.00 89.19 97 GLU A CA 1
ATOM 730 C C . GLU A 1 97 ? -10.139 -1.760 -0.329 1.00 89.19 97 GLU A C 1
ATOM 732 O O . GLU A 1 97 ? -11.177 -1.732 0.322 1.00 89.19 97 GLU A O 1
ATOM 737 N N . THR A 1 98 ? -9.215 -2.708 -0.160 1.00 90.56 98 THR A N 1
ATOM 738 C CA . THR A 1 98 ? -9.351 -3.846 0.758 1.00 90.56 98 THR A CA 1
ATOM 739 C C . THR A 1 98 ? -8.133 -4.080 1.638 1.00 90.56 98 THR A C 1
ATOM 741 O O . THR A 1 98 ? -8.248 -4.828 2.601 1.00 90.56 98 THR A O 1
ATOM 744 N N . HIS A 1 99 ? -6.985 -3.456 1.358 1.00 93.38 99 HIS A N 1
ATOM 745 C CA . HIS A 1 99 ? -5.750 -3.648 2.120 1.00 93.38 99 HIS A CA 1
ATOM 746 C C . HIS A 1 99 ? -5.228 -2.347 2.730 1.00 93.38 99 HIS A C 1
ATOM 748 O O . HIS A 1 99 ? -5.196 -1.306 2.067 1.00 93.38 99 HIS A O 1
ATOM 754 N N . ALA A 1 100 ? -4.741 -2.434 3.967 1.00 94.75 100 ALA A N 1
ATOM 755 C CA . ALA A 1 100 ? -4.050 -1.353 4.659 1.00 94.75 100 ALA A CA 1
ATOM 756 C C . ALA A 1 100 ? -2.806 -1.874 5.401 1.00 94.75 100 ALA A C 1
ATOM 758 O O . ALA A 1 100 ? -2.823 -2.942 6.012 1.00 94.75 100 ALA A O 1
ATOM 759 N N . HIS A 1 101 ? -1.705 -1.135 5.341 1.00 94.88 101 HIS A N 1
ATOM 760 C CA . HIS A 1 101 ? -0.428 -1.475 5.962 1.00 94.88 101 HIS A CA 1
ATOM 761 C C . HIS A 1 101 ? -0.315 -0.861 7.362 1.00 94.88 101 HIS A C 1
ATOM 763 O O . HIS A 1 101 ? -0.669 0.297 7.573 1.00 94.88 101 HIS A O 1
ATOM 769 N N . CYS A 1 102 ? 0.181 -1.636 8.326 1.00 94.25 102 CYS A N 1
ATOM 770 C CA . CYS A 1 102 ? 0.486 -1.149 9.663 1.00 94.25 102 CYS A CA 1
ATOM 771 C C . CYS A 1 102 ? 1.938 -0.661 9.742 1.00 94.25 102 CYS A C 1
ATOM 773 O O . CYS A 1 102 ? 2.842 -1.497 9.723 1.00 94.25 102 CYS A O 1
ATOM 775 N N . PRO A 1 103 ? 2.183 0.650 9.923 1.00 93.25 103 PRO A N 1
ATOM 776 C CA . PRO A 1 103 ? 3.543 1.178 10.010 1.00 93.25 103 PRO A CA 1
ATOM 777 C C . PRO A 1 103 ? 4.269 0.791 11.311 1.00 93.25 103 PRO A C 1
ATOM 779 O O . PRO A 1 103 ? 5.471 1.002 11.423 1.00 93.25 103 PRO A O 1
ATOM 782 N N . GLU A 1 104 ? 3.566 0.241 12.310 1.00 94.06 104 GLU A N 1
ATOM 783 C CA . GLU A 1 104 ? 4.169 -0.143 13.596 1.00 94.06 104 GLU A CA 1
ATOM 784 C C . GLU A 1 104 ? 4.682 -1.589 13.644 1.00 94.06 104 GLU A C 1
ATOM 786 O O . GLU A 1 104 ? 5.601 -1.879 14.406 1.00 94.06 104 GLU A O 1
ATOM 791 N N . CYS A 1 105 ? 4.060 -2.511 12.901 1.00 93.31 105 CYS A N 1
ATOM 792 C CA . CYS A 1 105 ? 4.387 -3.944 12.954 1.00 93.31 105 CYS A CA 1
ATOM 793 C C . CYS A 1 105 ? 4.460 -4.623 11.581 1.00 93.31 105 CYS A C 1
ATOM 795 O O . CYS A 1 105 ? 4.496 -5.850 11.507 1.00 93.31 105 CYS A O 1
ATOM 797 N N . ASP A 1 106 ? 4.423 -3.844 10.499 1.00 91.69 106 ASP A N 1
ATOM 798 C CA . ASP A 1 106 ? 4.507 -4.293 9.105 1.00 91.69 106 ASP A CA 1
ATOM 799 C C . ASP A 1 106 ? 3.380 -5.232 8.630 1.00 91.69 106 ASP A C 1
ATOM 801 O O . ASP A 1 106 ? 3.430 -5.751 7.507 1.00 91.69 106 ASP A O 1
ATOM 805 N N . THR A 1 107 ? 2.348 -5.450 9.451 1.00 92.81 107 THR A N 1
ATOM 806 C CA . THR A 1 107 ? 1.197 -6.294 9.100 1.00 92.81 107 THR A CA 1
ATOM 807 C C . THR A 1 107 ? 0.363 -5.643 8.000 1.00 92.81 107 THR A C 1
ATOM 809 O O . THR A 1 107 ? 0.062 -4.450 8.051 1.00 92.81 107 THR A O 1
ATOM 812 N N . VAL A 1 108 ? -0.036 -6.438 7.005 1.00 93.88 108 VAL A N 1
ATOM 813 C CA . VAL A 1 108 ? -1.001 -6.035 5.976 1.00 93.88 108 VAL A CA 1
ATOM 814 C C . VAL A 1 108 ? -2.373 -6.521 6.419 1.00 93.88 108 VAL A C 1
ATOM 816 O O . VAL A 1 108 ? -2.612 -7.722 6.488 1.00 93.88 108 VAL A O 1
ATOM 819 N N . ASN A 1 109 ? -3.252 -5.580 6.732 1.00 93.06 109 ASN A N 1
ATOM 820 C CA . ASN A 1 109 ? -4.597 -5.827 7.224 1.00 93.06 109 ASN A CA 1
ATOM 821 C C . ASN A 1 109 ? -5.563 -5.839 6.043 1.00 93.06 109 ASN A C 1
ATOM 823 O O . ASN A 1 109 ? -5.436 -5.018 5.127 1.00 93.06 109 ASN A O 1
ATOM 827 N N . LEU A 1 110 ? -6.551 -6.727 6.094 1.00 92.06 110 LEU A N 1
ATOM 828 C CA . LEU A 1 110 ? -7.781 -6.513 5.346 1.00 92.06 110 LEU A CA 1
ATOM 829 C C . LEU A 1 110 ? -8.575 -5.426 6.063 1.00 92.06 110 LEU A C 1
ATOM 831 O O . LEU A 1 110 ? -8.627 -5.429 7.289 1.00 92.06 110 LEU A O 1
ATOM 835 N N . TRP A 1 111 ? -9.163 -4.492 5.323 1.00 90.44 111 TRP A N 1
ATOM 836 C CA . TRP A 1 111 ? -9.979 -3.435 5.912 1.00 90.44 111 TRP A CA 1
ATOM 837 C C . TRP A 1 111 ? -11.261 -3.201 5.123 1.00 90.44 111 TRP A C 1
ATOM 839 O O . TRP A 1 111 ? -11.347 -3.476 3.925 1.00 90.44 111 TRP A O 1
ATOM 849 N N . THR A 1 112 ? -12.269 -2.683 5.815 1.00 88.94 112 THR A N 1
ATOM 850 C CA . THR A 1 112 ? -13.501 -2.192 5.201 1.00 88.94 112 THR A CA 1
ATOM 851 C C . THR A 1 112 ? -14.077 -1.048 6.025 1.00 88.94 112 THR A C 1
ATOM 853 O O . THR A 1 112 ? -13.848 -0.956 7.232 1.00 88.94 112 THR A O 1
ATOM 856 N N . MET A 1 113 ? -14.853 -0.187 5.371 1.00 84.69 113 MET A N 1
ATOM 857 C CA . MET A 1 113 ? -15.668 0.820 6.043 1.00 84.69 113 MET A CA 1
ATOM 858 C C . MET A 1 113 ? -17.058 0.243 6.297 1.00 84.69 113 MET A C 1
ATOM 860 O O . MET A 1 113 ? -17.734 -0.183 5.360 1.00 84.69 113 MET A O 1
ATOM 864 N N . VAL A 1 114 ? -17.488 0.235 7.555 1.00 83.00 114 VAL A N 1
ATOM 865 C CA . VAL A 1 114 ? -18.834 -0.182 7.960 1.00 83.00 114 VAL A CA 1
ATOM 866 C C . VAL A 1 114 ? -19.608 1.051 8.404 1.00 83.00 114 VAL A C 1
ATOM 868 O O . VAL A 1 114 ? -19.064 1.921 9.086 1.00 83.00 114 VAL A O 1
ATOM 871 N N . ARG A 1 115 ? -20.877 1.135 8.000 1.00 79.88 115 ARG A N 1
ATOM 872 C CA . AR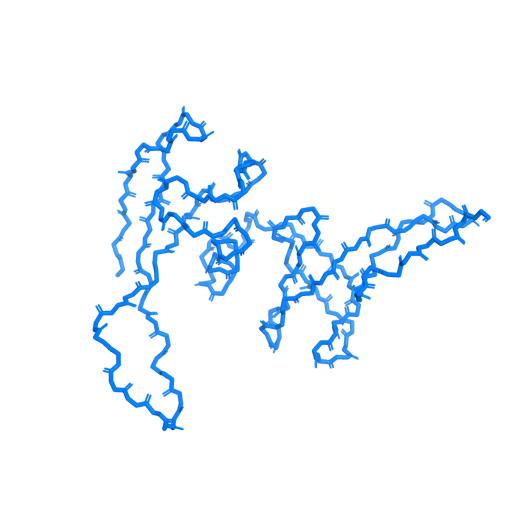G A 1 115 ? -21.794 2.180 8.458 1.00 79.88 115 ARG A CA 1
ATOM 873 C C . ARG A 1 115 ? -22.571 1.659 9.659 1.00 79.88 115 ARG A C 1
ATOM 875 O O . ARG A 1 115 ? -23.241 0.637 9.539 1.00 79.88 115 ARG A O 1
ATOM 882 N N . LEU A 1 116 ? -22.492 2.357 10.785 1.00 78.69 116 LEU A N 1
ATOM 883 C CA . LEU A 1 116 ? -23.311 2.051 11.956 1.00 78.69 116 LEU A CA 1
ATOM 884 C C . LEU A 1 116 ? -24.696 2.706 11.825 1.00 78.69 116 LEU A C 1
ATOM 886 O O . LEU A 1 116 ? -24.862 3.683 11.082 1.00 78.69 116 LEU A O 1
ATOM 890 N N . ASP A 1 117 ? -25.691 2.164 12.533 1.00 70.75 117 ASP A N 1
ATOM 891 C CA . ASP A 1 117 ? -27.067 2.682 12.600 1.00 70.75 117 ASP A CA 1
ATOM 892 C C . ASP A 1 117 ? -27.096 4.055 13.302 1.00 70.75 117 ASP A C 1
ATOM 894 O O . ASP A 1 117 ? -27.438 4.188 14.474 1.00 70.75 117 ASP A O 1
ATOM 898 N N . GLY A 1 118 ? -26.649 5.083 12.580 1.00 61.66 118 GLY A N 1
ATOM 899 C CA . GLY A 1 118 ? -26.424 6.439 13.091 1.00 61.66 118 GLY A CA 1
ATOM 900 C C . GLY A 1 118 ? -25.541 7.341 12.215 1.00 61.66 118 GLY A C 1
ATOM 901 O O . GLY A 1 118 ? -25.159 8.409 12.670 1.00 61.66 118 GLY A O 1
ATOM 902 N N . GLU A 1 119 ? -25.226 6.937 10.975 1.00 60.34 119 GLU A N 1
ATOM 903 C CA . GLU A 1 119 ? -24.438 7.690 9.969 1.00 60.34 119 GLU A CA 1
ATOM 904 C C . GLU A 1 119 ? -22.917 7.776 10.198 1.00 60.34 119 GLU A C 1
ATOM 906 O O . GLU A 1 119 ? -22.208 8.349 9.369 1.00 60.34 119 GLU A O 1
ATOM 911 N N . GLU A 1 120 ? -22.383 7.145 11.244 1.00 70.31 120 GLU A N 1
ATOM 912 C CA . GLU A 1 120 ? -20.937 7.084 11.470 1.00 70.31 120 GLU A CA 1
ATOM 913 C C . GLU A 1 120 ? -20.287 5.947 10.663 1.00 70.31 120 GLU A C 1
ATOM 915 O O . GLU A 1 120 ? -20.766 4.808 10.642 1.00 70.31 120 GLU A O 1
ATOM 920 N N . TRP A 1 121 ? -19.191 6.274 9.976 1.00 74.25 121 TRP A N 1
ATOM 921 C CA . TRP A 1 121 ? -18.379 5.325 9.222 1.00 74.25 121 TRP A CA 1
ATOM 922 C C . TRP A 1 121 ? -17.165 4.915 10.051 1.00 74.25 121 TRP A C 1
ATOM 924 O O . TRP A 1 121 ? -16.330 5.757 10.379 1.00 74.25 121 TRP A O 1
ATOM 934 N N . VAL A 1 122 ? -17.040 3.621 10.340 1.00 76.62 122 VAL A N 1
ATOM 935 C CA . VAL A 1 122 ? -15.928 3.065 11.120 1.00 76.62 122 VAL A CA 1
ATOM 936 C C . VAL A 1 122 ? -15.111 2.125 10.247 1.00 76.62 122 VAL A C 1
ATOM 938 O O . VAL A 1 122 ? -15.660 1.306 9.508 1.00 76.62 122 VAL A O 1
ATOM 941 N N . ALA A 1 123 ? -13.792 2.248 10.335 1.00 80.38 123 ALA A N 1
ATOM 942 C CA . ALA A 1 123 ? -12.873 1.317 9.709 1.00 80.38 123 ALA A CA 1
ATOM 943 C C . ALA A 1 123 ? -12.643 0.119 10.623 1.00 80.38 123 ALA A C 1
ATOM 945 O O . ALA A 1 123 ? -12.308 0.277 11.798 1.00 80.38 123 ALA A O 1
ATOM 946 N N . VAL A 1 124 ? -12.798 -1.076 10.069 1.00 79.69 124 VAL A N 1
ATOM 947 C CA . VAL A 1 124 ? -12.541 -2.330 10.777 1.00 79.69 124 VAL A CA 1
ATOM 948 C C . VAL A 1 124 ? -11.502 -3.133 10.017 1.00 79.69 124 VAL A C 1
ATOM 950 O O . VAL A 1 124 ? -11.476 -3.095 8.783 1.00 79.69 124 VAL A O 1
ATOM 953 N N . THR A 1 125 ? -10.659 -3.848 10.756 1.00 81.44 125 THR A N 1
ATOM 954 C CA . THR A 1 125 ? -9.766 -4.871 10.212 1.00 81.44 125 THR A CA 1
ATOM 955 C C . THR A 1 125 ? -10.244 -6.259 10.608 1.00 81.44 125 THR A C 1
ATOM 957 O O . THR A 1 125 ? -10.983 -6.417 11.582 1.00 81.44 125 THR A O 1
ATOM 960 N N . GLY A 1 126 ? -9.870 -7.251 9.810 1.00 73.06 126 GLY A N 1
ATOM 961 C CA . GLY A 1 126 ? -10.173 -8.655 10.056 1.00 73.06 126 GLY A CA 1
ATOM 962 C C . GLY A 1 126 ? -10.408 -9.430 8.765 1.00 73.06 126 GLY A C 1
ATOM 963 O O . GLY A 1 126 ? -10.556 -8.855 7.682 1.00 73.06 126 GLY A O 1
ATOM 964 N N . GLU A 1 127 ? -10.472 -10.761 8.870 1.00 57.47 127 GLU A N 1
ATOM 965 C CA . GLU A 1 127 ? -11.009 -11.579 7.781 1.00 57.47 127 GLU A CA 1
ATOM 966 C C . GLU A 1 127 ? -12.398 -11.055 7.418 1.00 57.47 127 GLU A C 1
ATOM 968 O O . GLU A 1 127 ? -13.136 -10.612 8.298 1.00 57.47 127 GLU A O 1
ATOM 973 N N . ARG A 1 128 ? -12.736 -11.062 6.122 1.00 45.31 128 ARG A N 1
ATOM 974 C CA . ARG A 1 128 ? -14.065 -10.691 5.626 1.00 45.31 128 ARG A CA 1
ATOM 975 C C . ARG A 1 128 ? -15.092 -11.541 6.381 1.00 45.31 128 ARG A C 1
ATOM 977 O O . ARG A 1 128 ? -15.404 -12.650 5.961 1.00 45.31 128 ARG A O 1
ATOM 984 N N . ALA A 1 129 ? -15.605 -11.029 7.495 1.00 40.41 129 ALA A N 1
ATOM 985 C CA . ALA A 1 129 ? -16.839 -11.513 8.054 1.00 40.41 129 ALA A CA 1
ATOM 986 C C . ALA A 1 129 ? -17.837 -11.271 6.932 1.00 40.41 129 ALA A C 1
ATOM 988 O O . ALA A 1 129 ? -17.990 -10.136 6.464 1.00 40.41 129 ALA A O 1
ATOM 989 N N . GLU A 1 130 ? -18.425 -12.345 6.417 1.00 39.78 130 GLU A N 1
ATOM 990 C CA . GLU A 1 130 ? -19.686 -12.252 5.709 1.00 39.78 130 GLU A CA 1
ATOM 991 C C . GLU A 1 130 ? -20.611 -11.519 6.676 1.00 39.78 130 GLU A C 1
ATOM 993 O O . GLU A 1 130 ? -21.124 -12.088 7.635 1.00 39.78 130 GLU A O 1
ATOM 998 N N . ALA A 1 131 ? -20.682 -10.198 6.521 1.00 40.16 131 ALA A N 1
ATOM 999 C CA . ALA A 1 131 ? -21.621 -9.372 7.233 1.00 40.16 131 ALA A CA 1
ATOM 1000 C C . ALA A 1 131 ? -22.976 -9.761 6.651 1.00 40.16 131 ALA A C 1
ATOM 1002 O O . ALA A 1 131 ? -23.453 -9.148 5.696 1.00 40.16 131 ALA A O 1
ATOM 1003 N N . GLU A 1 132 ? -23.543 -10.846 7.178 1.00 35.06 132 GLU A N 1
ATOM 1004 C CA . GLU A 1 132 ? -24.957 -11.159 7.084 1.00 35.06 132 GLU A CA 1
ATOM 1005 C C . GLU A 1 132 ? -25.705 -10.027 7.796 1.00 35.06 132 GLU A C 1
ATOM 1007 O O . GLU A 1 132 ? -26.068 -10.090 8.966 1.00 35.06 132 GLU A O 1
ATOM 1012 N N . LEU A 1 133 ? -25.870 -8.923 7.073 1.00 39.91 133 LEU A N 1
ATOM 1013 C CA . LEU A 1 133 ? -26.985 -8.016 7.256 1.00 39.91 133 LEU A CA 1
ATOM 1014 C C . LEU A 1 133 ? -28.089 -8.528 6.328 1.00 39.91 133 LEU A C 1
ATOM 1016 O O . LEU A 1 133 ? -28.216 -8.069 5.190 1.00 39.91 133 LEU A O 1
ATOM 1020 N N . GLY A 1 134 ? -28.835 -9.527 6.802 1.00 34.19 134 GLY A N 1
ATOM 1021 C CA . GLY A 1 134 ? -29.973 -10.116 6.095 1.00 34.19 134 GLY A CA 1
ATOM 1022 C C . GLY A 1 134 ? -30.484 -11.386 6.741 1.00 34.19 134 GLY A C 1
ATOM 1023 O O . GLY A 1 134 ? -29.972 -12.452 6.352 1.00 34.19 134 GLY A O 1
#

Radius of gyration: 16.85 Å; chains: 1; bounding box: 52×30×39 Å

Secondary structure (DSSP, 8-state):
--EEEEEETTTTEEEEEEEEPPP--SSSS----S-PEEEETT-STT--SSB-TTT--BHHHHHHHHHHHTSSGGGS-EEEEE-TTT-SEEEEEE-SSSEEE-TTT--EEEEEEEE-TTS-EEEEESS-------

pLDDT: mean 81.57, std 17.85, range [34.19, 95.88]